Protein AF-A0A3R9QEG4-F1 (afdb_monomer_lite)

pLDDT: mean 89.52, std 12.32, range [42.62, 98.56]

Structure (mmCIF, N/CA/C/O backbone):
data_AF-A0A3R9QEG4-F1
#
_entry.id   AF-A0A3R9QEG4-F1
#
loop_
_atom_site.group_PDB
_atom_site.id
_atom_site.type_symbol
_atom_site.label_atom_id
_atom_site.label_alt_id
_atom_site.label_comp_id
_atom_site.label_asym_id
_atom_site.label_entity_id
_atom_site.label_seq_id
_atom_site.pdbx_PDB_ins_code
_atom_site.Cartn_x
_atom_site.Cartn_y
_atom_site.Cartn_z
_atom_site.occupancy
_atom_site.B_iso_or_equiv
_atom_site.auth_seq_id
_atom_site.auth_comp_id
_atom_site.auth_asym_id
_atom_site.auth_atom_id
_atom_site.pdbx_PDB_model_num
ATOM 1 N N . MET A 1 1 ? -9.350 -2.105 24.394 1.00 42.62 1 MET A N 1
ATOM 2 C CA . MET A 1 1 ? -9.333 -1.148 23.270 1.00 42.62 1 MET A CA 1
ATOM 3 C C . MET A 1 1 ? -9.122 -1.979 22.019 1.00 42.62 1 MET A C 1
ATOM 5 O O . MET A 1 1 ? -8.108 -2.656 21.956 1.00 42.62 1 MET A O 1
ATOM 9 N N . SER A 1 2 ? -10.118 -2.064 21.135 1.00 53.69 2 SER A N 1
ATOM 10 C CA . SER A 1 2 ? -9.984 -2.791 19.867 1.00 53.69 2 SER A CA 1
ATOM 11 C C . SER A 1 2 ? -9.340 -1.843 18.869 1.00 53.69 2 SER A C 1
ATOM 13 O O . SER A 1 2 ? -9.882 -0.766 18.635 1.00 53.69 2 SER A O 1
ATOM 15 N N . GLY A 1 3 ? -8.178 -2.216 18.352 1.00 67.50 3 GLY A N 1
ATOM 16 C CA . GLY A 1 3 ? -7.531 -1.507 17.260 1.00 67.50 3 GLY A CA 1
ATOM 17 C C . GLY A 1 3 ? -8.337 -1.591 15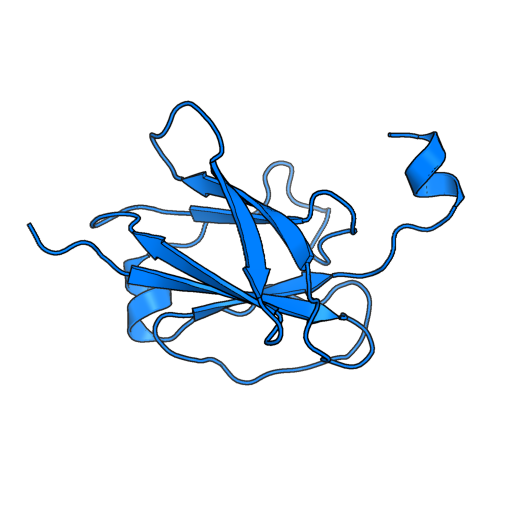.967 1.00 67.50 3 GLY A C 1
ATOM 18 O O . GLY A 1 3 ? -9.071 -2.561 15.750 1.00 67.50 3 GLY A O 1
ATOM 19 N N . GLU A 1 4 ? -8.209 -0.579 15.113 1.00 84.44 4 GLU A N 1
ATOM 20 C CA . GLU A 1 4 ? -8.718 -0.620 13.743 1.00 84.44 4 GLU A CA 1
ATOM 21 C C . GLU A 1 4 ? -7.655 -1.265 12.854 1.00 84.44 4 GLU A C 1
ATOM 23 O O . GLU A 1 4 ? -6.590 -0.691 12.612 1.00 84.44 4 GLU A O 1
ATOM 28 N N . ILE A 1 5 ? -7.934 -2.495 12.413 1.00 92.50 5 ILE A N 1
ATOM 29 C CA . ILE A 1 5 ? -6.980 -3.305 11.656 1.00 92.50 5 ILE A CA 1
ATOM 30 C C . ILE A 1 5 ? -7.143 -3.024 10.166 1.00 92.50 5 ILE A C 1
ATOM 32 O O . ILE A 1 5 ? -8.151 -3.390 9.561 1.00 92.50 5 ILE A O 1
ATOM 36 N N . VAL A 1 6 ? -6.110 -2.448 9.560 1.00 95.88 6 VAL A N 1
ATOM 37 C CA . VAL A 1 6 ? -6.027 -2.239 8.113 1.00 95.88 6 VAL A CA 1
ATOM 38 C C . VAL A 1 6 ? -5.048 -3.234 7.504 1.00 95.88 6 VAL A C 1
ATOM 40 O O . VAL A 1 6 ? -3.956 -3.460 8.022 1.00 95.88 6 VAL A O 1
ATOM 43 N N . ARG A 1 7 ? -5.413 -3.814 6.362 1.00 97.88 7 ARG A N 1
ATOM 44 C CA . ARG A 1 7 ? -4.497 -4.568 5.507 1.00 97.88 7 ARG A CA 1
ATOM 45 C C . ARG A 1 7 ? -3.887 -3.642 4.464 1.00 97.88 7 ARG A C 1
ATOM 47 O O . ARG A 1 7 ? -4.600 -2.946 3.747 1.00 97.88 7 ARG A O 1
ATOM 54 N N . VAL A 1 8 ? -2.573 -3.700 4.310 1.00 98.00 8 VAL A N 1
ATOM 55 C CA . VAL A 1 8 ? -1.878 -3.098 3.170 1.00 98.00 8 VAL A CA 1
ATOM 56 C C . VAL A 1 8 ? -1.553 -4.202 2.174 1.00 98.00 8 VAL A C 1
ATOM 58 O O . VAL A 1 8 ? -1.054 -5.257 2.561 1.00 98.00 8 VAL A O 1
ATOM 61 N N . ARG A 1 9 ? -1.843 -3.970 0.892 1.00 98.56 9 ARG A N 1
ATOM 62 C CA . ARG A 1 9 ? -1.551 -4.879 -0.222 1.00 98.56 9 ARG A CA 1
ATOM 63 C C . ARG A 1 9 ? -0.694 -4.175 -1.266 1.00 98.56 9 ARG A C 1
ATOM 65 O O . ARG A 1 9 ? -1.016 -3.072 -1.696 1.00 98.56 9 ARG A O 1
ATOM 72 N N . VAL A 1 10 ? 0.374 -4.829 -1.704 1.00 98.38 10 VAL A N 1
ATOM 73 C CA . VAL A 1 10 ? 1.344 -4.302 -2.667 1.00 98.38 10 VAL A CA 1
ATOM 74 C C . VAL A 1 10 ? 1.375 -5.195 -3.899 1.00 98.38 10 VAL A C 1
ATOM 76 O O . VAL A 1 10 ? 1.702 -6.381 -3.818 1.00 98.38 10 VAL A O 1
ATOM 79 N N . LEU A 1 11 ? 1.049 -4.614 -5.052 1.00 98.38 11 LEU A N 1
ATOM 80 C CA . LEU A 1 11 ? 0.991 -5.314 -6.335 1.00 98.38 11 LEU A CA 1
ATOM 81 C C . LEU A 1 11 ? 1.958 -4.708 -7.352 1.00 98.38 11 LEU A C 1
ATOM 83 O O . LEU A 1 11 ? 2.187 -3.499 -7.373 1.00 98.38 11 LEU A O 1
ATOM 87 N N . ASP A 1 12 ? 2.496 -5.532 -8.248 1.00 97.88 12 ASP A N 1
ATOM 88 C CA . ASP A 1 12 ? 3.238 -5.031 -9.399 1.00 97.88 12 ASP A CA 1
ATOM 89 C C . ASP A 1 12 ? 2.288 -4.320 -10.374 1.00 97.88 12 ASP A C 1
ATOM 91 O O . ASP A 1 12 ? 1.265 -4.861 -10.799 1.00 97.88 12 ASP A O 1
ATOM 95 N N . ALA A 1 13 ? 2.645 -3.093 -10.742 1.00 97.31 13 ALA A N 1
ATOM 96 C CA . ALA A 1 13 ? 1.847 -2.205 -11.577 1.00 97.31 13 ALA A CA 1
ATOM 97 C C . ALA A 1 13 ? 1.557 -2.740 -12.991 1.00 97.31 13 ALA A C 1
ATOM 99 O O . ALA A 1 13 ? 0.604 -2.289 -13.629 1.00 97.31 13 ALA A O 1
ATOM 100 N N . HIS A 1 14 ? 2.356 -3.674 -13.508 1.00 96.62 14 HIS A N 1
ATOM 101 C CA . HIS A 1 14 ? 2.220 -4.152 -14.886 1.00 96.62 14 HIS A CA 1
ATOM 102 C C . HIS A 1 14 ? 1.404 -5.435 -14.977 1.00 96.62 14 HIS A C 1
ATOM 104 O O . HIS A 1 14 ? 0.657 -5.622 -15.930 1.00 96.62 14 HIS A O 1
ATOM 110 N N . ASN A 1 15 ? 1.555 -6.335 -14.003 1.00 96.62 15 ASN A N 1
ATOM 111 C CA . ASN A 1 15 ? 0.966 -7.675 -14.072 1.00 96.62 15 ASN A CA 1
ATOM 112 C C . ASN A 1 15 ? 0.038 -8.016 -12.895 1.00 96.62 15 ASN A C 1
ATOM 114 O O . ASN A 1 15 ? -0.537 -9.101 -12.886 1.00 96.62 15 ASN A O 1
ATOM 118 N N . GLY A 1 16 ? -0.105 -7.126 -11.908 1.00 97.31 16 GLY A N 1
ATOM 119 C CA . GLY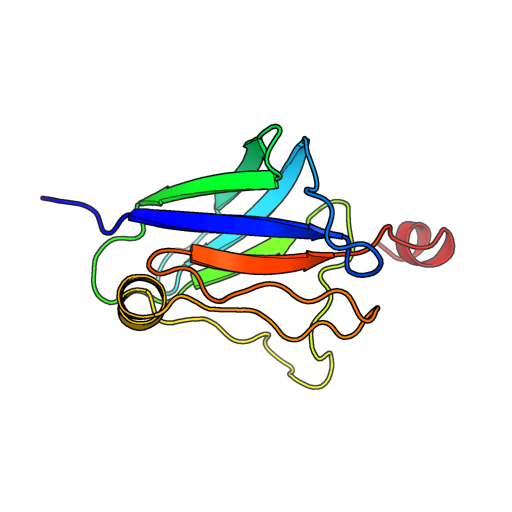 A 1 16 ? -0.987 -7.317 -10.757 1.00 97.31 16 GLY A CA 1
ATOM 120 C C . GLY A 1 16 ? -0.540 -8.414 -9.791 1.00 97.31 16 GLY A C 1
ATOM 121 O O . GLY A 1 16 ? -1.299 -8.775 -8.894 1.00 97.31 16 GLY A O 1
ATOM 122 N N . ARG A 1 17 ? 0.670 -8.967 -9.953 1.00 97.94 17 ARG A N 1
ATOM 123 C CA . ARG A 1 17 ? 1.188 -10.000 -9.053 1.00 97.94 17 ARG A CA 1
ATOM 124 C C . ARG A 1 17 ? 1.556 -9.396 -7.698 1.00 97.94 17 ARG A C 1
ATOM 126 O O . ARG A 1 17 ? 2.066 -8.274 -7.660 1.00 97.94 17 ARG A O 1
ATOM 133 N N . PRO A 1 18 ? 1.363 -10.145 -6.603 1.00 98.06 18 PRO A N 1
ATOM 134 C CA . PRO A 1 18 ? 1.882 -9.772 -5.299 1.00 98.06 18 PRO A CA 1
ATOM 135 C C . PRO A 1 18 ? 3.378 -9.476 -5.301 1.00 98.06 18 PRO A C 1
ATOM 137 O O . PRO A 1 18 ? 4.156 -10.173 -5.958 1.00 98.06 18 PRO A O 1
ATOM 140 N N . VAL A 1 19 ? 3.784 -8.470 -4.529 1.00 97.56 19 VAL A N 1
ATOM 141 C CA . VAL A 1 19 ? 5.199 -8.169 -4.299 1.00 97.56 19 VAL A CA 1
ATOM 142 C C . VAL A 1 19 ? 5.590 -8.660 -2.913 1.00 97.56 19 VAL A C 1
ATOM 144 O O . VAL A 1 19 ? 5.241 -8.036 -1.923 1.00 97.56 19 VAL A O 1
ATOM 147 N N . HIS A 1 20 ? 6.306 -9.780 -2.864 1.00 97.19 20 HIS A N 1
ATOM 148 C CA . HIS A 1 20 ? 6.820 -10.385 -1.635 1.00 97.19 20 HIS A CA 1
ATOM 149 C C . HIS A 1 20 ? 8.100 -9.699 -1.142 1.00 97.19 20 HIS A C 1
ATOM 151 O O . HIS A 1 20 ? 8.922 -9.276 -1.960 1.00 97.19 20 HIS A O 1
ATOM 157 N N . ALA A 1 21 ? 8.294 -9.678 0.182 1.00 96.12 21 ALA A N 1
ATOM 158 C CA . ALA A 1 21 ? 9.496 -9.190 0.859 1.00 96.12 21 ALA A CA 1
ATOM 15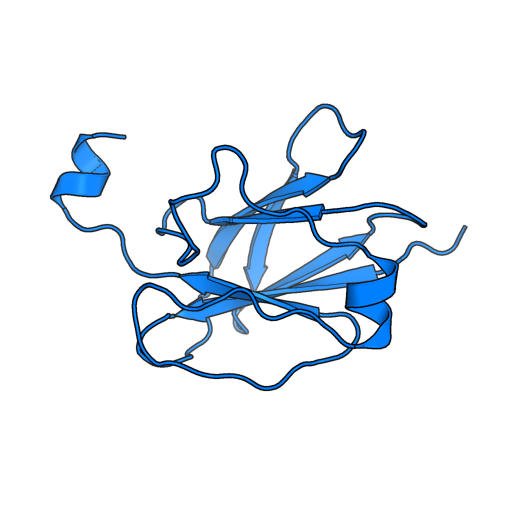9 C C . ALA A 1 21 ? 9.870 -7.733 0.530 1.00 96.12 21 ALA A C 1
ATOM 161 O O . ALA A 1 21 ? 11.018 -7.328 0.681 1.00 96.12 21 ALA A O 1
ATOM 162 N N . GLU A 1 22 ? 8.898 -6.930 0.100 1.00 95.69 22 GLU A N 1
ATOM 163 C CA . GLU A 1 22 ? 9.043 -5.486 -0.054 1.00 95.69 22 GLU A CA 1
ATOM 164 C C . GLU A 1 22 ? 8.907 -4.798 1.300 1.00 95.69 22 GLU A C 1
ATOM 166 O O . GLU A 1 22 ? 7.938 -5.050 2.027 1.00 95.69 22 GLU A O 1
ATOM 171 N N . LYS A 1 23 ? 9.840 -3.889 1.596 1.00 96.44 23 LYS A N 1
ATOM 172 C CA . LYS A 1 23 ? 9.732 -2.962 2.722 1.00 96.44 23 LYS A CA 1
ATOM 173 C C . LYS A 1 23 ? 8.803 -1.803 2.385 1.00 96.44 23 LYS A C 1
ATOM 175 O O . LYS A 1 23 ? 8.921 -1.184 1.328 1.00 96.44 23 LYS A O 1
ATOM 180 N N . VAL A 1 24 ? 7.890 -1.498 3.296 1.00 96.75 24 VAL A N 1
ATOM 181 C CA . VAL A 1 24 ? 6.869 -0.466 3.128 1.00 96.75 24 VAL A CA 1
ATOM 182 C C . VAL A 1 24 ? 6.855 0.432 4.351 1.00 96.75 24 VAL A C 1
ATOM 184 O O . VAL A 1 24 ? 6.580 -0.036 5.452 1.00 96.75 24 VAL A O 1
ATOM 187 N N . ASN A 1 25 ? 7.104 1.721 4.143 1.00 96.06 25 ASN A N 1
ATOM 188 C CA . ASN A 1 25 ? 6.936 2.748 5.161 1.00 96.06 25 ASN A CA 1
ATOM 189 C C . ASN A 1 25 ? 5.483 3.192 5.208 1.00 96.06 25 ASN A C 1
ATOM 191 O O . ASN A 1 25 ? 4.908 3.592 4.191 1.00 96.06 25 ASN A O 1
ATOM 195 N N . VAL A 1 26 ? 4.895 3.102 6.394 1.00 95.50 26 VAL A N 1
ATOM 196 C CA . VAL A 1 26 ? 3.544 3.564 6.670 1.00 95.50 26 VAL A CA 1
ATOM 197 C C . VAL A 1 26 ? 3.634 4.825 7.517 1.00 95.50 26 VAL A C 1
ATOM 199 O O . VAL A 1 26 ? 4.014 4.776 8.685 1.00 95.50 26 VAL A O 1
ATOM 202 N N . THR A 1 27 ? 3.262 5.953 6.916 1.00 94.06 27 THR A N 1
ATOM 203 C CA . THR A 1 27 ? 3.061 7.219 7.623 1.00 94.06 27 THR A CA 1
ATOM 204 C C . THR A 1 27 ? 1.638 7.240 8.162 1.00 94.06 27 THR A C 1
ATOM 206 O O . THR A 1 27 ? 0.696 7.095 7.382 1.00 94.06 27 THR A O 1
ATOM 209 N N . ILE A 1 28 ? 1.464 7.467 9.463 1.00 93.75 28 ILE A N 1
ATOM 210 C CA . ILE A 1 28 ? 0.149 7.610 10.105 1.00 93.75 28 ILE A CA 1
ATOM 211 C C . ILE A 1 28 ? 0.018 9.036 10.632 1.00 93.75 28 ILE A C 1
ATOM 213 O O . ILE A 1 28 ? 0.907 9.548 11.317 1.00 93.75 28 ILE A O 1
ATOM 217 N N . ARG A 1 29 ? -1.096 9.706 10.330 1.00 91.94 29 ARG A N 1
ATOM 218 C CA . ARG A 1 29 ? -1.302 11.099 10.731 1.00 91.94 29 ARG A CA 1
ATOM 219 C C . ARG A 1 29 ? -1.300 11.250 12.254 1.00 91.94 29 ARG A C 1
ATOM 221 O O . ARG A 1 29 ? -2.088 10.639 12.980 1.00 91.94 29 ARG A O 1
ATOM 228 N N . GLY A 1 30 ? -0.427 12.133 12.733 1.00 89.12 30 GLY 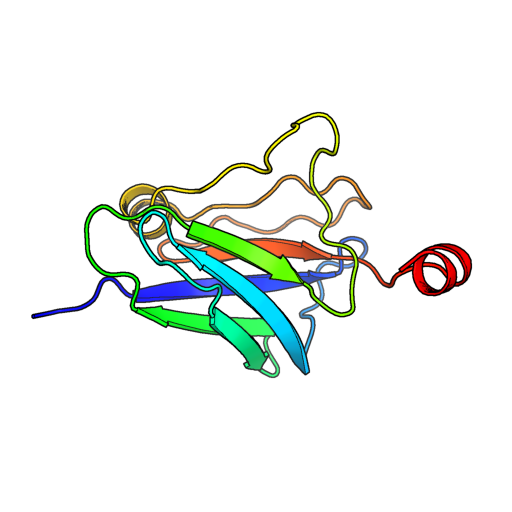A N 1
ATOM 229 C CA . GLY A 1 30 ? -0.233 12.394 14.160 1.00 89.12 30 GLY A CA 1
ATOM 230 C C . GLY A 1 30 ? 0.745 11.439 14.848 1.00 89.12 30 GLY A C 1
ATOM 231 O O . GLY A 1 30 ? 0.944 11.573 16.051 1.00 89.12 30 GLY A O 1
ATOM 232 N N . MET A 1 31 ? 1.366 10.509 14.116 1.00 89.00 31 MET A N 1
ATOM 233 C CA . MET A 1 31 ? 2.555 9.793 14.577 1.00 89.00 31 MET A CA 1
ATOM 234 C C . MET A 1 31 ? 3.812 10.527 14.107 1.00 89.00 31 MET A C 1
ATOM 236 O O . MET A 1 31 ? 3.820 11.147 13.044 1.00 89.00 31 MET A O 1
ATOM 240 N N . ARG A 1 32 ? 4.855 10.507 14.943 1.00 86.31 32 ARG A N 1
ATOM 241 C CA . ARG A 1 32 ? 6.103 11.238 14.689 1.00 86.31 32 ARG A CA 1
ATOM 242 C C . ARG A 1 32 ? 6.962 10.560 13.623 1.00 86.31 32 ARG A C 1
ATOM 244 O O . ARG A 1 32 ? 7.541 11.253 12.795 1.00 86.31 32 ARG A O 1
ATOM 251 N N . ASP A 1 33 ? 7.039 9.238 13.678 1.00 90.44 33 ASP A N 1
ATOM 252 C CA . ASP A 1 33 ? 7.927 8.433 12.849 1.00 90.44 33 ASP A CA 1
ATOM 253 C C . ASP A 1 33 ? 7.099 7.483 11.969 1.00 90.44 33 ASP A C 1
ATOM 255 O O . ASP A 1 33 ? 6.028 7.017 12.375 1.00 90.44 33 ASP A O 1
ATOM 259 N N . ASP A 1 34 ? 7.597 7.209 10.762 1.00 89.38 34 ASP A N 1
ATOM 260 C CA . ASP A 1 34 ? 7.044 6.169 9.896 1.00 89.38 34 ASP A CA 1
ATOM 261 C C . ASP A 1 34 ? 7.320 4.788 10.504 1.00 89.38 34 ASP A C 1
ATOM 263 O O . ASP A 1 34 ? 8.366 4.552 11.115 1.00 89.38 34 ASP A O 1
ATOM 267 N N . VAL A 1 35 ? 6.396 3.851 10.294 1.00 93.44 35 VAL A N 1
ATOM 268 C CA . VAL A 1 35 ? 6.580 2.455 10.703 1.00 93.44 35 VAL A CA 1
ATOM 269 C C . VAL A 1 35 ? 6.825 1.601 9.469 1.00 93.44 35 VAL A C 1
ATOM 271 O O . VAL A 1 35 ? 6.017 1.586 8.537 1.00 93.44 35 VAL A O 1
ATOM 274 N N . THR A 1 36 ? 7.944 0.882 9.458 1.00 96.06 36 THR A N 1
ATOM 275 C CA . THR A 1 36 ? 8.316 0.005 8.348 1.00 96.06 36 THR A CA 1
ATOM 276 C C . THR A 1 36 ? 7.778 -1.404 8.561 1.00 96.06 36 THR A C 1
ATOM 278 O O . THR A 1 36 ? 8.041 -2.042 9.580 1.00 96.06 36 THR A O 1
ATOM 281 N N . TYR A 1 37 ? 7.093 -1.928 7.551 1.00 97.19 37 TYR A N 1
ATOM 282 C CA . TYR A 1 37 ? 6.621 -3.307 7.491 1.00 97.19 37 TYR A CA 1
ATOM 283 C C . TYR A 1 37 ? 7.246 -4.036 6.310 1.00 97.19 37 TYR A C 1
ATOM 285 O O . TYR A 1 37 ? 7.714 -3.416 5.357 1.00 97.19 37 TYR A O 1
ATOM 293 N N . THR A 1 38 ? 7.247 -5.366 6.365 1.00 97.94 38 THR A N 1
ATOM 294 C CA . THR A 1 38 ? 7.662 -6.212 5.242 1.00 97.94 38 THR A CA 1
ATOM 295 C C . THR A 1 38 ? 6.474 -7.035 4.775 1.00 97.94 38 THR A C 1
ATOM 297 O O . THR A 1 38 ? 5.775 -7.639 5.585 1.00 97.94 38 THR A O 1
ATOM 300 N N . THR A 1 39 ? 6.240 -7.034 3.469 1.00 98.12 39 THR A N 1
ATOM 301 C CA . THR A 1 39 ? 5.156 -7.799 2.843 1.00 98.12 39 THR A CA 1
ATOM 302 C C . THR A 1 39 ? 5.415 -9.305 2.874 1.00 98.12 39 THR A C 1
ATOM 304 O O . THR A 1 39 ? 6.528 -9.772 2.620 1.00 98.12 39 THR A O 1
ATOM 307 N N . ASP A 1 40 ? 4.358 -10.068 3.144 1.00 98.31 40 ASP A N 1
ATOM 308 C CA . ASP A 1 40 ? 4.342 -11.528 3.092 1.00 98.31 40 ASP A CA 1
ATOM 309 C C . ASP A 1 40 ? 4.263 -12.072 1.653 1.00 98.31 40 ASP A C 1
ATOM 311 O O . ASP A 1 40 ? 4.339 -11.329 0.670 1.00 98.31 40 ASP A O 1
ATOM 315 N N . ALA A 1 41 ? 4.150 -13.399 1.501 1.00 97.56 41 ALA A N 1
ATOM 316 C CA . ALA A 1 41 ? 4.115 -14.064 0.192 1.00 97.56 41 ALA A CA 1
ATOM 317 C C . ALA A 1 41 ? 2.938 -13.611 -0.694 1.00 97.56 41 ALA A C 1
ATOM 319 O O . ALA A 1 41 ? 3.015 -13.704 -1.919 1.00 97.56 41 ALA A O 1
ATOM 320 N N . ASN A 1 42 ? 1.877 -13.077 -0.082 1.00 97.88 42 ASN A N 1
ATOM 321 C CA . ASN A 1 42 ? 0.713 -12.520 -0.765 1.00 97.88 42 ASN A CA 1
ATOM 322 C C . ASN A 1 42 ? 0.855 -11.019 -1.039 1.00 97.88 42 ASN A C 1
ATOM 324 O O . ASN A 1 42 ? -0.080 -10.391 -1.544 1.00 97.88 42 ASN A O 1
ATOM 328 N N . GLY A 1 43 ? 2.026 -10.442 -0.761 1.00 97.94 43 GLY A N 1
ATOM 329 C CA . GLY A 1 43 ? 2.294 -9.023 -0.930 1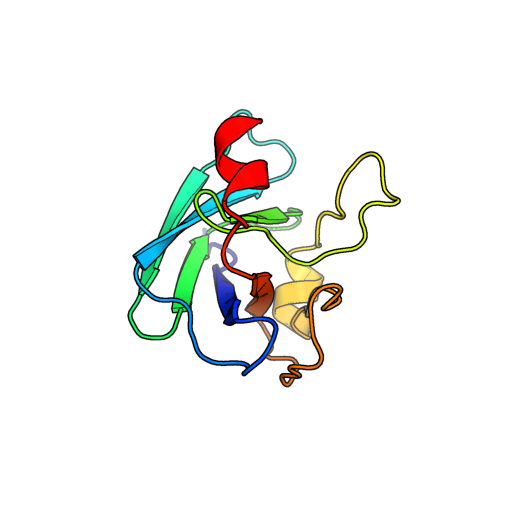.00 97.94 43 GLY A CA 1
ATOM 330 C C . GLY A 1 43 ? 1.537 -8.175 0.081 1.00 97.94 43 GLY A C 1
ATOM 331 O O . GLY A 1 43 ? 1.146 -7.055 -0.240 1.00 97.94 43 GLY A O 1
ATOM 332 N N . THR A 1 44 ? 1.258 -8.713 1.269 1.00 98.56 44 THR A N 1
ATOM 333 C CA . THR A 1 44 ? 0.409 -8.063 2.268 1.00 98.56 44 THR A CA 1
ATOM 334 C C . THR A 1 44 ? 1.046 -7.988 3.645 1.00 98.56 44 THR A C 1
ATOM 336 O O . THR A 1 44 ? 1.978 -8.720 3.961 1.00 98.56 44 THR A O 1
ATOM 339 N N . PHE A 1 45 ? 0.529 -7.086 4.472 1.00 98.25 45 PHE A N 1
ATOM 340 C CA . PHE A 1 45 ? 0.721 -7.072 5.920 1.00 98.25 45 PHE A CA 1
ATOM 341 C C . PHE A 1 45 ? -0.479 -6.376 6.578 1.00 98.25 45 PHE A C 1
ATOM 343 O O . PHE A 1 45 ? -1.286 -5.736 5.896 1.00 98.25 45 PHE A O 1
ATOM 350 N N . VAL A 1 46 ? -0.619 -6.521 7.894 1.00 96.75 46 VAL A N 1
ATOM 351 C CA . VAL A 1 46 ? -1.682 -5.879 8.681 1.00 96.75 46 VAL A CA 1
ATOM 352 C C . VAL A 1 46 ? -1.088 -4.892 9.669 1.00 96.75 46 VAL A C 1
ATOM 354 O O . VAL A 1 46 ? 0.002 -5.112 10.195 1.00 96.75 46 VAL A O 1
ATOM 357 N N . ILE A 1 47 ? -1.815 -3.810 9.910 1.00 94.38 47 ILE A N 1
ATOM 358 C CA . ILE A 1 47 ? -1.428 -2.737 10.819 1.00 94.38 47 ILE A CA 1
ATOM 359 C C . ILE A 1 47 ? -2.601 -2.382 11.721 1.00 94.38 47 ILE A C 1
ATOM 361 O O . ILE A 1 47 ? -3.749 -2.378 11.278 1.00 94.38 47 ILE A O 1
ATOM 365 N N . ASP A 1 48 ? -2.295 -2.084 12.978 1.00 92.38 48 ASP A N 1
ATOM 366 C CA . ASP A 1 48 ? -3.233 -1.479 13.917 1.00 92.38 48 ASP A CA 1
ATOM 367 C C . ASP A 1 48 ? -2.957 0.024 13.953 1.00 92.38 48 ASP A C 1
ATOM 369 O O . ASP A 1 48 ? -1.883 0.457 14.374 1.00 92.38 48 ASP A O 1
ATOM 373 N N . VAL A 1 49 ? -3.896 0.805 13.427 1.00 87.56 49 VAL A N 1
ATOM 374 C CA . VAL A 1 49 ? -3.733 2.256 13.237 1.00 87.56 49 VAL A CA 1
ATOM 375 C C . VAL A 1 49 ? -4.482 3.034 14.322 1.00 87.56 49 VAL A C 1
ATOM 377 O O . VAL A 1 49 ? -4.126 4.169 14.643 1.00 87.56 49 VAL A O 1
ATOM 380 N N . GLY A 1 50 ? -5.478 2.400 14.942 1.00 83.31 50 GLY A N 1
ATOM 381 C CA . GLY A 1 50 ? -6.424 3.040 15.847 1.00 83.31 50 GLY A CA 1
ATOM 382 C C . GLY A 1 50 ? -7.455 3.935 15.135 1.00 83.31 50 GLY A C 1
ATOM 383 O O . GLY A 1 50 ? -7.278 4.293 13.970 1.00 83.31 50 GLY A O 1
ATOM 384 N N . PRO A 1 51 ? -8.531 4.311 15.850 1.00 83.56 51 PRO A N 1
ATOM 385 C CA . PRO A 1 51 ? -9.689 4.987 15.276 1.00 83.56 51 PRO A CA 1
ATOM 386 C C . PRO A 1 51 ? -9.424 6.405 14.779 1.00 83.56 51 PRO A C 1
ATOM 388 O O . PRO A 1 51 ? -8.689 7.173 15.409 1.00 83.56 51 PRO A O 1
ATOM 391 N N . GLY A 1 52 ? -10.093 6.768 13.679 1.00 86.12 52 GLY A N 1
ATOM 392 C CA . GLY A 1 52 ? -10.142 8.140 13.152 1.00 86.12 52 GLY A CA 1
ATOM 393 C C . GLY A 1 52 ? -8.793 8.664 12.656 1.00 86.12 52 GLY A C 1
ATOM 394 O O . GLY A 1 52 ? -8.513 9.864 12.728 1.00 86.12 52 GLY A O 1
ATOM 395 N N . LYS A 1 53 ? -7.911 7.758 12.235 1.00 92.31 53 LYS A N 1
ATOM 396 C CA . LYS A 1 53 ? -6.597 8.086 11.689 1.00 92.31 53 LYS A CA 1
ATOM 397 C C . LYS A 1 53 ? -6.620 8.076 10.171 1.00 92.31 53 LYS A C 1
ATOM 399 O O . LYS A 1 53 ? -7.460 7.450 9.538 1.00 92.31 53 LYS A O 1
ATOM 404 N N . GLU A 1 54 ? -5.617 8.729 9.603 1.00 94.56 54 GLU A N 1
ATOM 405 C CA . GLU A 1 54 ? -5.305 8.633 8.185 1.00 94.56 54 GLU A CA 1
ATOM 406 C C . GLU A 1 54 ? -3.916 8.023 8.025 1.00 94.56 54 GLU A C 1
ATOM 408 O O . GLU A 1 54 ? -3.028 8.262 8.852 1.00 94.56 54 GLU A O 1
ATOM 413 N N . LEU A 1 55 ? -3.708 7.260 6.958 1.00 94.62 55 LEU A N 1
ATOM 414 C CA . LEU A 1 55 ? -2.425 6.627 6.680 1.00 94.62 55 LEU A CA 1
ATOM 415 C C . LEU A 1 55 ? -2.023 6.711 5.213 1.00 94.62 55 LEU A C 1
ATOM 417 O O . LEU A 1 55 ? -2.848 6.885 4.319 1.00 94.62 55 LEU A O 1
ATOM 421 N N . ARG A 1 56 ? -0.731 6.522 4.961 1.00 93.69 56 ARG A N 1
ATOM 422 C CA . ARG A 1 56 ? -0.160 6.370 3.623 1.00 93.69 56 ARG A CA 1
ATOM 423 C C . ARG A 1 56 ? 0.930 5.312 3.650 1.00 93.69 56 ARG A C 1
ATOM 425 O O . ARG A 1 56 ? 1.836 5.394 4.469 1.00 93.69 56 ARG A O 1
ATOM 432 N N . ALA A 1 57 ? 0.896 4.388 2.696 1.00 94.69 57 ALA A N 1
ATOM 433 C CA . ALA A 1 57 ? 1.929 3.371 2.513 1.00 94.69 57 ALA A CA 1
ATOM 434 C C . ALA A 1 57 ? 2.853 3.742 1.343 1.00 94.69 57 ALA A C 1
ATOM 436 O O . ALA A 1 57 ? 2.373 4.161 0.296 1.00 94.69 57 ALA A O 1
ATOM 437 N N . SER A 1 58 ? 4.170 3.605 1.483 1.00 93.38 58 SER A N 1
ATOM 438 C CA . SER A 1 58 ? 5.135 3.838 0.396 1.00 93.38 58 SER A CA 1
ATOM 439 C C . SER A 1 58 ? 6.233 2.783 0.410 1.00 93.38 58 SER A C 1
ATOM 441 O O . SER A 1 58 ? 6.794 2.475 1.456 1.00 93.38 58 SER A O 1
ATOM 443 N N . THR A 1 59 ? 6.541 2.224 -0.754 1.00 93.31 59 THR A N 1
ATOM 444 C CA . THR A 1 59 ? 7.566 1.184 -0.907 1.00 93.31 59 THR A CA 1
ATOM 445 C C . THR A 1 59 ? 8.975 1.768 -0.793 1.00 93.31 59 THR A C 1
ATOM 447 O O . THR A 1 59 ? 9.259 2.829 -1.354 1.00 93.31 59 THR A O 1
ATOM 450 N N . GLU A 1 60 ? 9.873 1.080 -0.088 1.00 90.12 60 GLU A N 1
ATOM 451 C CA . GLU A 1 60 ? 11.261 1.515 0.077 1.00 90.12 60 GLU A CA 1
ATOM 452 C C . GLU A 1 60 ? 12.128 1.153 -1.119 1.00 90.12 60 GLU A C 1
ATOM 454 O O . GLU A 1 60 ? 12.879 1.997 -1.592 1.00 90.12 60 GLU A O 1
ATOM 459 N N . TRP A 1 61 ? 12.059 -0.076 -1.623 1.00 86.75 61 TRP A N 1
ATOM 460 C CA . TRP A 1 61 ? 12.992 -0.571 -2.645 1.00 86.75 61 TRP A CA 1
ATOM 461 C C . TRP A 1 61 ? 12.450 -0.414 -4.054 1.00 86.75 61 TRP A C 1
ATOM 463 O O . TRP A 1 61 ? 13.194 -0.420 -5.037 1.00 86.75 61 TRP A O 1
ATOM 473 N N . ARG A 1 62 ? 11.138 -0.248 -4.155 1.00 92.38 62 ARG A N 1
ATOM 474 C CA . ARG A 1 62 ? 10.434 -0.076 -5.415 1.00 92.38 62 ARG A CA 1
ATOM 475 C C . ARG A 1 62 ? 9.794 1.300 -5.510 1.00 92.38 62 ARG A C 1
ATOM 477 O O . ARG A 1 62 ? 9.603 1.995 -4.514 1.00 92.38 62 ARG A O 1
ATOM 484 N N . ILE A 1 63 ? 9.432 1.689 -6.726 1.00 91.62 63 ILE A N 1
ATOM 485 C CA . ILE A 1 63 ? 8.741 2.951 -6.979 1.00 91.62 63 ILE A CA 1
ATOM 486 C C . ILE A 1 63 ? 7.246 2.719 -6.809 1.00 91.62 63 ILE A C 1
ATOM 488 O O . ILE A 1 63 ? 6.644 1.997 -7.605 1.00 91.62 63 ILE A O 1
ATOM 492 N N . THR A 1 64 ? 6.645 3.351 -5.797 1.00 93.44 64 THR A N 1
ATOM 493 C CA . THR A 1 64 ? 5.187 3.373 -5.656 1.00 93.44 64 THR A CA 1
ATOM 494 C C . THR A 1 64 ? 4.577 4.176 -6.802 1.00 93.44 64 THR A C 1
ATOM 496 O O . THR A 1 64 ? 4.931 5.330 -7.044 1.00 93.44 64 THR A O 1
ATOM 499 N N . CYS A 1 65 ? 3.672 3.538 -7.529 1.00 92.69 65 CYS A N 1
ATOM 500 C CA . CYS A 1 65 ? 2.998 4.079 -8.692 1.00 92.69 65 CYS A CA 1
ATOM 501 C C . CYS A 1 65 ? 1.785 4.864 -8.226 1.00 92.69 65 CYS A C 1
ATOM 503 O O . CYS A 1 65 ? 0.785 4.274 -7.839 1.00 92.69 65 CYS A O 1
ATOM 505 N N . ARG A 1 66 ? 1.919 6.187 -8.225 1.00 89.38 66 ARG A N 1
ATOM 506 C CA . ARG A 1 66 ? 0.878 7.155 -7.875 1.00 89.38 66 ARG A CA 1
ATOM 507 C C . ARG A 1 66 ? 1.082 8.446 -8.660 1.00 89.38 66 ARG A C 1
ATOM 509 O O . ARG A 1 66 ? 2.090 8.592 -9.360 1.00 89.38 66 ARG A O 1
ATOM 516 N N . ASP A 1 67 ? 0.129 9.368 -8.579 1.00 79.50 67 ASP A N 1
ATOM 517 C CA . ASP A 1 67 ? 0.260 10.664 -9.243 1.00 79.50 67 ASP A CA 1
ATOM 518 C C . ASP A 1 67 ? 1.374 11.497 -8.584 1.00 79.50 67 ASP A C 1
ATOM 520 O O . ASP A 1 67 ? 1.394 11.694 -7.368 1.00 79.50 67 ASP A O 1
ATOM 524 N N . LYS A 1 68 ? 2.325 11.965 -9.400 1.00 67.38 68 LYS A N 1
ATOM 525 C CA . LYS A 1 68 ? 3.466 12.786 -8.969 1.00 67.38 68 LYS A CA 1
ATOM 526 C C . LYS A 1 68 ? 3.125 14.277 -8.860 1.00 67.38 68 LYS A C 1
ATOM 528 O O . LYS A 1 68 ? 3.965 15.047 -8.410 1.00 67.38 68 LYS A O 1
ATOM 533 N N . ARG A 1 69 ? 1.933 14.705 -9.298 1.00 59.88 69 ARG A N 1
ATOM 534 C CA . ARG A 1 69 ? 1.526 16.122 -9.315 1.00 59.88 69 ARG A CA 1
ATOM 535 C C . ARG A 1 69 ? 1.196 16.686 -7.936 1.00 59.88 69 ARG A C 1
ATOM 537 O O . ARG A 1 69 ? 1.095 17.901 -7.804 1.00 59.88 69 ARG A O 1
ATOM 544 N N . SER A 1 70 ? 1.035 15.839 -6.920 1.00 58.88 70 SER A N 1
ATOM 545 C CA . SER A 1 70 ? 0.799 16.306 -5.557 1.00 58.88 70 SER A CA 1
ATOM 546 C C . SER A 1 70 ? 2.118 16.509 -4.816 1.00 58.88 70 SER A C 1
ATOM 548 O O . SER A 1 70 ? 2.926 15.587 -4.713 1.00 58.88 70 SER A O 1
ATOM 550 N N . THR A 1 71 ? 2.315 17.700 -4.249 1.00 60.00 71 THR A N 1
ATOM 551 C CA . THR A 1 71 ? 3.445 18.018 -3.357 1.00 60.00 71 THR A CA 1
ATOM 552 C C . THR A 1 71 ? 3.431 17.185 -2.071 1.00 60.00 71 THR A C 1
ATOM 554 O O . THR A 1 71 ? 4.469 17.020 -1.438 1.00 60.00 71 THR A O 1
ATOM 557 N N . ALA A 1 72 ? 2.280 16.606 -1.715 1.00 65.69 72 ALA A N 1
ATOM 558 C CA . ALA A 1 72 ? 2.146 15.591 -0.678 1.00 65.69 72 ALA A CA 1
ATOM 559 C C . ALA A 1 72 ? 1.265 14.442 -1.202 1.00 65.69 72 ALA A C 1
ATOM 561 O O . ALA A 1 72 ? 0.115 14.686 -1.575 1.00 65.69 72 ALA A O 1
ATOM 562 N N . PRO A 1 73 ? 1.753 13.190 -1.255 1.00 71.94 73 PRO A N 1
ATOM 563 C CA . PRO A 1 73 ? 0.905 12.081 -1.667 1.00 71.94 73 PRO A CA 1
ATOM 564 C C . PRO A 1 73 ? -0.275 11.913 -0.696 1.00 71.94 73 PRO A C 1
ATOM 566 O O . PRO A 1 73 ? -0.072 12.120 0.510 1.00 71.94 73 PRO A O 1
ATOM 569 N N . PRO A 1 74 ? -1.469 11.539 -1.196 1.00 82.69 74 PRO A N 1
ATOM 570 C CA . PRO A 1 74 ? -2.690 11.494 -0.398 1.00 82.69 74 PRO A CA 1
ATOM 571 C C . PRO A 1 74 ? -2.534 10.557 0.803 1.00 82.69 74 PRO A C 1
ATOM 573 O O . PRO A 1 74 ? -1.888 9.510 0.711 1.00 82.69 74 PRO A O 1
ATOM 576 N N . MET A 1 75 ? -3.106 10.969 1.931 1.00 91.56 75 MET A N 1
ATOM 577 C CA . MET A 1 75 ? -3.373 10.083 3.058 1.00 91.56 75 MET A CA 1
ATOM 578 C C . MET A 1 75 ? -4.816 9.597 2.953 1.00 91.56 75 MET A C 1
ATOM 580 O O . MET A 1 75 ? -5.669 10.297 2.408 1.00 91.56 75 MET A O 1
ATOM 584 N N . PHE A 1 76 ? -5.064 8.391 3.440 1.00 93.62 76 PHE A N 1
ATOM 585 C CA . PHE A 1 76 ? -6.352 7.724 3.348 1.00 93.62 76 PHE A CA 1
ATOM 586 C C . PHE A 1 76 ? -6.925 7.516 4.732 1.00 93.62 76 PHE A C 1
ATOM 588 O O . PHE A 1 76 ? -6.235 7.011 5.619 1.00 93.62 76 PHE A O 1
ATOM 595 N N . ASP A 1 77 ? -8.187 7.888 4.878 1.00 94.81 77 ASP A N 1
ATOM 596 C CA . ASP A 1 77 ? -8.947 7.700 6.098 1.00 94.81 77 ASP A CA 1
ATOM 597 C C . ASP A 1 77 ? -9.159 6.204 6.387 1.00 94.81 77 ASP A C 1
ATOM 599 O O . ASP A 1 77 ? -9.525 5.420 5.502 1.00 94.81 77 ASP A O 1
ATOM 603 N N . VAL A 1 78 ? -8.878 5.793 7.625 1.00 94.62 78 VAL A N 1
ATOM 604 C CA . VAL A 1 78 ? -9.001 4.395 8.049 1.00 94.62 78 VAL A CA 1
ATOM 605 C C . VAL A 1 78 ? -10.453 3.926 8.001 1.00 94.62 78 VAL A C 1
ATOM 607 O O . VAL A 1 78 ? -10.693 2.801 7.565 1.00 94.62 78 VAL A O 1
ATOM 610 N N . GLU A 1 79 ? -11.425 4.768 8.354 1.00 94.12 79 GLU A N 1
ATOM 611 C CA . GLU A 1 79 ? -12.848 4.425 8.280 1.00 94.12 79 GLU A CA 1
ATOM 612 C C . GLU A 1 79 ? -13.247 4.114 6.832 1.00 94.12 79 GLU A C 1
ATOM 614 O O . GLU A 1 79 ? -13.930 3.123 6.558 1.00 94.12 79 GLU A O 1
ATOM 619 N N . GLU A 1 80 ? -12.758 4.906 5.874 1.00 94.44 80 GLU A N 1
ATOM 620 C CA . GLU A 1 80 ? -12.983 4.651 4.452 1.00 94.44 80 GLU A CA 1
ATOM 621 C C . GLU A 1 80 ? -12.366 3.317 4.002 1.00 94.44 80 GLU A C 1
ATOM 623 O O . GLU A 1 80 ? -13.029 2.507 3.335 1.00 94.44 80 GLU A O 1
ATOM 628 N N . ILE A 1 81 ? -11.113 3.065 4.393 1.00 95.75 81 ILE A N 1
ATOM 629 C CA . ILE A 1 81 ? -10.420 1.814 4.080 1.00 95.75 81 ILE A CA 1
ATOM 630 C C . ILE A 1 81 ? -11.192 0.626 4.659 1.00 95.75 81 ILE A C 1
ATOM 632 O O . ILE A 1 81 ? -11.418 -0.354 3.950 1.00 95.75 81 ILE A O 1
ATOM 636 N N . LEU A 1 82 ? -11.646 0.705 5.909 1.00 95.75 82 LEU A N 1
ATOM 637 C CA . LEU A 1 82 ? -12.427 -0.346 6.559 1.00 95.75 82 LEU A CA 1
ATOM 638 C C . LEU A 1 82 ? -13.770 -0.581 5.865 1.00 95.75 82 LEU A C 1
ATOM 640 O O . LEU A 1 82 ? -14.140 -1.729 5.620 1.00 95.75 82 LEU A O 1
ATOM 644 N N . LYS A 1 83 ? -14.475 0.489 5.493 1.00 95.75 83 LYS A N 1
ATOM 645 C CA . LYS A 1 83 ? -15.825 0.413 4.926 1.00 95.75 83 LYS A CA 1
ATOM 646 C C . LYS A 1 83 ? -15.860 -0.130 3.501 1.00 95.75 83 LYS A C 1
ATOM 648 O O . LYS A 1 83 ? -16.741 -0.922 3.174 1.00 95.75 83 LYS A O 1
ATOM 653 N N . ARG A 1 84 ? -14.950 0.325 2.634 1.00 96.50 84 ARG A N 1
ATOM 654 C CA . ARG A 1 84 ? -14.976 -0.008 1.195 1.00 96.50 84 ARG A CA 1
ATOM 655 C C . ARG A 1 84 ? -13.650 -0.497 0.625 1.00 96.50 84 ARG A C 1
ATOM 657 O O . ARG A 1 84 ? -13.646 -1.107 -0.441 1.00 96.50 84 ARG A O 1
ATOM 664 N N . GLY A 1 85 ? -12.546 -0.262 1.324 1.00 96.69 85 GLY A N 1
ATOM 665 C CA . GLY A 1 85 ? -11.208 -0.440 0.778 1.00 96.69 85 GLY A CA 1
ATOM 666 C C . GLY A 1 85 ? -10.791 0.728 -0.105 1.00 96.69 85 GLY A C 1
ATOM 667 O O . GLY A 1 85 ? -11.602 1.544 -0.538 1.00 96.69 85 GLY A O 1
ATOM 668 N N . VAL A 1 86 ? -9.499 0.798 -0.392 1.00 96.38 86 VAL A N 1
ATOM 669 C CA . VAL A 1 86 ? -8.905 1.844 -1.226 1.00 96.38 86 VAL A CA 1
ATOM 670 C C . VAL A 1 86 ? -7.963 1.200 -2.232 1.00 96.38 86 VAL A C 1
ATOM 672 O O . VAL A 1 86 ? -7.212 0.281 -1.903 1.00 96.38 86 VAL A O 1
ATOM 675 N N . ILE A 1 87 ? -7.975 1.700 -3.464 1.00 96.06 87 ILE A N 1
ATOM 676 C CA . ILE A 1 87 ? -6.974 1.375 -4.480 1.00 96.06 87 ILE A CA 1
ATOM 677 C C . ILE A 1 87 ? -6.319 2.679 -4.905 1.00 96.06 87 ILE A C 1
ATOM 679 O O . ILE A 1 87 ? -6.993 3.576 -5.412 1.00 96.06 87 ILE A O 1
ATOM 683 N N . GLU A 1 88 ? -5.005 2.777 -4.729 1.00 93.50 88 GLU A N 1
ATOM 684 C CA . GLU A 1 88 ? -4.265 3.905 -5.281 1.00 93.50 88 GLU A CA 1
ATOM 685 C C . GLU A 1 88 ? -4.208 3.840 -6.817 1.00 93.50 88 GLU A C 1
ATOM 687 O O . GLU A 1 88 ? -4.106 2.748 -7.390 1.00 93.50 88 GLU A O 1
ATOM 692 N N . PRO A 1 89 ? -4.239 4.994 -7.511 1.00 92.19 89 PRO A N 1
ATOM 693 C CA . PRO A 1 89 ? -4.128 5.032 -8.963 1.00 92.19 89 PRO A CA 1
ATOM 694 C C . PRO A 1 89 ? -2.845 4.369 -9.462 1.00 92.19 89 PRO A C 1
ATOM 696 O O . PRO A 1 89 ? -1.747 4.731 -9.051 1.00 92.19 89 PRO A O 1
ATOM 699 N N . ASN A 1 90 ? -2.964 3.458 -10.426 1.00 94.62 90 ASN A N 1
ATOM 700 C CA . ASN A 1 90 ? -1.810 2.847 -11.071 1.00 94.62 90 ASN A CA 1
ATOM 701 C C . ASN A 1 90 ? -1.275 3.741 -12.203 1.00 94.62 90 ASN A C 1
ATOM 703 O O . ASN A 1 90 ? -1.788 3.711 -13.318 1.00 94.62 90 ASN A O 1
ATOM 707 N N . THR A 1 91 ? -0.237 4.533 -11.929 1.00 93.50 91 THR A N 1
ATOM 708 C CA . THR A 1 91 ? 0.364 5.446 -12.925 1.00 93.50 91 THR A CA 1
ATOM 709 C C . THR A 1 91 ? 1.529 4.850 -13.717 1.00 93.50 91 THR A C 1
ATOM 711 O O . THR A 1 91 ? 2.041 5.500 -14.626 1.00 93.50 91 THR A O 1
ATOM 714 N N . CYS A 1 92 ? 1.973 3.633 -13.392 1.00 92.44 92 CYS A N 1
ATOM 715 C CA . CYS A 1 92 ? 3.117 3.001 -14.059 1.00 92.44 92 CYS A CA 1
ATOM 716 C C . CYS A 1 92 ? 2.728 1.912 -15.061 1.00 92.44 92 CYS A C 1
ATOM 718 O O . CYS A 1 92 ? 3.584 1.457 -15.813 1.00 92.44 92 CYS A O 1
ATOM 720 N N . GLY A 1 93 ? 1.486 1.439 -15.030 1.00 93.31 93 GLY A N 1
ATOM 721 C CA . GLY A 1 93 ? 1.037 0.318 -15.842 1.00 93.31 93 GLY A CA 1
ATOM 722 C C . GLY A 1 93 ? -0.482 0.251 -15.912 1.00 93.31 93 GLY A C 1
ATOM 723 O O . GLY A 1 93 ? -1.176 1.228 -15.652 1.00 93.31 93 GLY A O 1
ATOM 724 N N . ASN A 1 94 ? -0.998 -0.913 -16.288 1.00 96.00 94 ASN A N 1
ATOM 725 C CA . ASN A 1 94 ? -2.420 -1.140 -16.543 1.00 96.00 94 ASN A CA 1
ATOM 726 C C . ASN A 1 94 ? -3.024 -2.254 -15.674 1.00 96.00 94 ASN A C 1
ATOM 728 O O . ASN A 1 94 ? -4.180 -2.622 -15.894 1.00 96.00 94 ASN A O 1
ATOM 732 N N . ALA A 1 95 ? -2.273 -2.789 -14.702 1.00 96.88 95 ALA A N 1
ATOM 733 C CA . ALA A 1 95 ? -2.809 -3.755 -13.753 1.00 96.88 95 ALA A CA 1
ATOM 734 C C . ALA A 1 95 ? -3.986 -3.149 -12.979 1.00 96.88 95 ALA A C 1
ATOM 736 O O . ALA A 1 95 ? -3.943 -1.990 -12.556 1.00 96.88 95 ALA A O 1
ATOM 737 N N . LYS A 1 96 ? -5.025 -3.963 -12.792 1.00 95.38 96 LYS A N 1
ATOM 738 C CA . LYS A 1 96 ? -6.240 -3.626 -12.050 1.00 95.38 96 LYS A CA 1
ATOM 739 C C . LYS A 1 96 ? -6.454 -4.650 -10.947 1.00 95.38 96 LYS A C 1
ATOM 741 O O . LYS A 1 96 ? -5.983 -5.780 -11.034 1.00 95.38 96 LYS A O 1
ATOM 746 N N . THR A 1 97 ? -7.187 -4.243 -9.926 1.00 96.50 97 THR A N 1
ATOM 747 C CA . THR A 1 97 ? -7.631 -5.100 -8.830 1.00 96.50 97 THR A CA 1
ATOM 748 C C . THR A 1 97 ? -9.013 -4.641 -8.392 1.00 96.50 97 THR A C 1
ATOM 750 O O . THR A 1 97 ? -9.441 -3.534 -8.721 1.00 96.50 97 THR A O 1
ATOM 753 N N . GLU A 1 98 ? -9.709 -5.497 -7.663 1.00 95.44 98 GLU A N 1
ATOM 754 C CA . GLU A 1 98 ? -10.957 -5.152 -6.995 1.00 95.44 98 GLU A CA 1
ATOM 755 C C . GLU A 1 98 ? -10.713 -4.424 -5.668 1.00 95.44 98 GLU A C 1
ATOM 757 O O . GLU A 1 98 ? -9.643 -4.551 -5.059 1.00 95.44 98 GLU A O 1
ATOM 762 N N . LEU A 1 99 ? -11.713 -3.646 -5.244 1.00 95.75 99 LEU A N 1
ATOM 763 C CA . LEU A 1 99 ? -11.755 -3.011 -3.930 1.00 95.75 99 LEU A CA 1
ATOM 764 C C . LEU A 1 99 ? -12.081 -4.072 -2.882 1.00 95.75 99 LEU A C 1
ATOM 766 O O . LEU A 1 99 ? -13.042 -4.821 -3.037 1.00 95.75 99 LEU A O 1
ATOM 770 N N . ILE A 1 100 ? -11.288 -4.119 -1.815 1.00 97.56 100 ILE A N 1
ATOM 771 C CA . ILE A 1 100 ? -11.465 -5.080 -0.727 1.00 97.56 100 ILE A CA 1
ATOM 772 C C . ILE A 1 100 ? -11.643 -4.281 0.568 1.00 97.56 100 ILE A C 1
ATOM 774 O O . ILE A 1 100 ? -10.693 -3.605 0.976 1.00 97.56 100 ILE A O 1
ATOM 778 N N . PRO A 1 101 ? -12.810 -4.352 1.236 1.00 97.25 101 PRO A N 1
ATOM 779 C CA . PRO A 1 101 ? -13.012 -3.727 2.539 1.00 97.25 101 PRO A CA 1
ATOM 780 C C . PRO A 1 101 ? -11.909 -4.091 3.539 1.00 97.25 101 PRO A C 1
ATOM 782 O O . PRO A 1 101 ? -11.411 -5.221 3.572 1.00 97.25 101 PRO A O 1
ATOM 785 N N . GLY A 1 102 ? -11.473 -3.105 4.317 1.00 97.00 102 GLY A N 1
ATOM 786 C CA . GLY A 1 102 ? -10.337 -3.219 5.230 1.00 97.00 102 GLY A CA 1
ATOM 787 C C . GLY A 1 102 ? -8.971 -3.264 4.555 1.00 97.00 102 GLY A C 1
ATOM 788 O O . GLY A 1 102 ? -7.989 -3.556 5.231 1.00 97.00 102 GLY A O 1
ATOM 789 N N . THR A 1 103 ? -8.875 -3.008 3.245 1.00 98.00 103 THR A N 1
ATOM 790 C CA . THR A 1 103 ? -7.608 -3.095 2.508 1.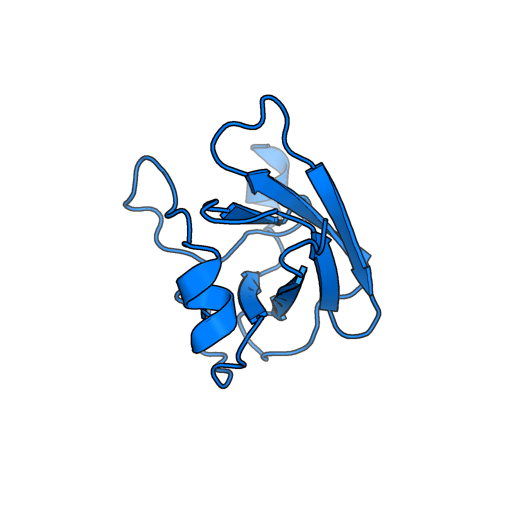00 98.00 103 THR A CA 1
ATOM 791 C C . THR A 1 103 ? -7.305 -1.822 1.728 1.00 98.00 103 THR A C 1
ATOM 793 O O . THR A 1 103 ? -8.117 -1.366 0.925 1.00 98.00 103 THR A O 1
ATOM 796 N N . ILE A 1 104 ? -6.093 -1.297 1.899 1.00 97.00 104 ILE A N 1
ATOM 797 C CA . ILE A 1 104 ? -5.484 -0.348 0.965 1.00 97.00 104 ILE A CA 1
ATOM 798 C C . ILE A 1 104 ? -4.555 -1.109 0.018 1.00 97.00 104 ILE A C 1
ATOM 800 O O . ILE A 1 104 ? -3.653 -1.827 0.453 1.00 97.00 104 ILE A O 1
ATOM 804 N N . THR A 1 105 ? -4.773 -0.964 -1.287 1.00 98.00 105 THR A N 1
ATOM 805 C CA . THR A 1 105 ? -3.914 -1.553 -2.317 1.00 98.00 105 THR A CA 1
ATOM 806 C C . THR A 1 105 ? -3.098 -0.478 -3.017 1.00 98.00 105 THR A C 1
ATOM 808 O O . THR A 1 105 ? -3.659 0.463 -3.577 1.00 98.00 105 THR A O 1
ATOM 811 N N . ILE A 1 106 ? -1.778 -0.653 -3.024 1.00 97.31 106 ILE A N 1
ATOM 812 C CA . ILE A 1 106 ? -0.836 0.195 -3.754 1.00 97.31 106 ILE A CA 1
ATOM 813 C C . ILE A 1 106 ? -0.175 -0.590 -4.886 1.00 97.31 106 ILE A C 1
ATOM 815 O O . ILE A 1 106 ? 0.103 -1.788 -4.767 1.00 97.31 106 ILE A O 1
ATOM 819 N N . PHE A 1 107 ? 0.109 0.103 -5.986 1.00 97.62 107 PHE A N 1
ATOM 820 C CA . PHE A 1 107 ? 0.851 -0.455 -7.111 1.00 97.62 107 PHE A CA 1
ATOM 821 C C . PHE A 1 107 ? 2.301 -0.004 -7.075 1.00 97.62 107 PHE A C 1
ATOM 823 O O . PHE A 1 107 ? 2.619 1.106 -6.653 1.00 97.62 107 PHE A O 1
ATOM 830 N N . THR A 1 108 ? 3.201 -0.859 -7.540 1.00 96.25 108 THR A N 1
ATOM 831 C CA . THR A 1 108 ? 4.629 -0.567 -7.536 1.00 96.25 108 THR A CA 1
ATOM 832 C C . THR A 1 108 ? 5.339 -1.157 -8.747 1.00 96.25 108 THR A C 1
ATOM 834 O O . THR A 1 108 ? 4.927 -2.173 -9.304 1.00 96.25 108 THR A O 1
ATOM 837 N N . ARG A 1 109 ? 6.459 -0.561 -9.147 1.00 94.56 109 ARG A N 1
ATOM 838 C CA . ARG A 1 109 ? 7.358 -1.117 -10.166 1.00 94.56 109 ARG A CA 1
ATOM 839 C C . ARG A 1 109 ? 8.791 -1.148 -9.667 1.00 94.56 109 ARG A C 1
ATOM 841 O O . ARG A 1 109 ? 9.170 -0.372 -8.793 1.00 94.56 109 ARG A O 1
ATOM 848 N N . LYS A 1 110 ? 9.614 -2.009 -10.267 1.00 90.44 110 LYS A N 1
ATOM 849 C CA . LYS A 1 110 ? 11.064 -1.946 -10.059 1.00 90.44 110 LYS A CA 1
ATOM 850 C C . LYS A 1 110 ? 11.564 -0.544 -10.427 1.00 90.44 110 LYS A C 1
ATOM 852 O O . LYS A 1 110 ? 11.130 0.029 -11.435 1.00 90.44 110 LYS A O 1
ATOM 857 N N . ALA A 1 111 ? 12.450 -0.001 -9.598 1.00 81.38 111 ALA A N 1
ATOM 858 C CA . ALA A 1 111 ? 13.203 1.186 -9.962 1.00 81.38 111 ALA A CA 1
ATOM 859 C C . ALA A 1 111 ? 14.050 0.878 -11.202 1.00 81.38 111 ALA A C 1
ATOM 861 O O . ALA A 1 111 ? 14.576 -0.228 -11.359 1.00 81.38 111 ALA A O 1
ATOM 862 N N . THR A 1 112 ? 14.140 1.843 -12.109 1.00 76.50 112 THR A N 1
ATOM 863 C CA . THR A 1 112 ? 15.094 1.767 -13.213 1.00 76.50 112 THR A CA 1
ATOM 864 C C . THR A 1 112 ? 16.506 2.003 -12.683 1.00 76.50 112 THR A C 1
ATOM 866 O O . THR A 1 112 ? 16.703 2.598 -11.625 1.00 76.50 112 THR A O 1
ATOM 869 N N . PHE A 1 113 ? 17.509 1.540 -13.427 1.00 59.88 113 PHE A N 1
ATOM 870 C CA . PHE A 1 113 ? 18.916 1.655 -13.038 1.00 59.88 113 PHE A CA 1
ATOM 871 C C . PHE A 1 113 ? 19.340 3.104 -12.720 1.00 59.88 113 PHE A C 1
ATOM 873 O O . PHE A 1 113 ? 20.061 3.331 -11.754 1.00 59.88 113 PHE A O 1
ATOM 880 N N . PHE A 1 114 ? 18.822 4.090 -13.462 1.00 62.56 114 PHE A N 1
ATOM 881 C CA . PHE A 1 114 ? 19.086 5.512 -13.214 1.00 62.56 114 PHE A CA 1
ATOM 882 C C . PHE A 1 114 ? 18.373 6.062 -11.968 1.00 62.56 114 PHE A C 1
ATOM 884 O O . PHE A 1 114 ? 18.935 6.900 -11.271 1.00 62.56 114 PHE A O 1
ATOM 891 N N . GLU A 1 115 ? 17.171 5.574 -11.642 1.00 65.62 115 GLU A N 1
ATOM 892 C CA . GLU A 1 115 ? 16.449 5.979 -10.424 1.00 65.62 115 GLU A CA 1
ATOM 893 C C . GLU A 1 115 ? 17.148 5.494 -9.147 1.00 65.62 115 GLU A C 1
ATOM 895 O O . GLU A 1 115 ? 17.057 6.161 -8.123 1.00 65.62 115 GLU A O 1
ATOM 900 N N . ASN A 1 116 ? 17.874 4.374 -9.210 1.00 60.62 116 ASN A N 1
ATOM 901 C CA . ASN A 1 116 ? 18.664 3.881 -8.080 1.00 60.62 116 ASN A CA 1
ATOM 902 C C . ASN A 1 116 ? 19.952 4.682 -7.834 1.00 60.62 116 ASN A C 1
ATOM 904 O O . ASN A 1 116 ? 20.432 4.683 -6.709 1.00 60.62 116 ASN A O 1
ATOM 908 N N . MET A 1 117 ? 20.523 5.342 -8.849 1.00 59.97 117 MET A N 1
ATOM 909 C CA . MET A 1 117 ? 21.732 6.168 -8.676 1.00 59.97 117 MET A CA 1
ATOM 910 C C . MET A 1 117 ? 21.443 7.572 -8.144 1.00 59.97 117 MET A C 1
ATOM 912 O O . MET A 1 117 ? 22.335 8.213 -7.600 1.00 59.97 117 MET A O 1
ATOM 916 N N . ALA A 1 118 ? 20.223 8.070 -8.343 1.00 59.97 118 ALA A N 1
ATOM 917 C CA . ALA A 1 118 ? 19.808 9.403 -7.912 1.00 59.97 118 ALA A CA 1
ATOM 918 C C . ALA A 1 118 ? 19.213 9.423 -6.491 1.00 59.97 118 ALA A C 1
ATOM 920 O O . ALA A 1 118 ? 18.612 10.426 -6.103 1.00 59.97 118 ALA A O 1
ATOM 921 N N . ARG A 1 119 ? 19.310 8.308 -5.759 1.00 55.25 119 ARG A N 1
ATOM 922 C CA . ARG A 1 119 ? 18.643 8.083 -4.478 1.00 55.25 119 ARG A CA 1
ATOM 923 C C . ARG A 1 119 ? 19.629 7.978 -3.326 1.00 55.25 119 ARG A C 1
ATOM 925 O O . ARG A 1 119 ? 20.748 7.477 -3.563 1.00 55.25 119 ARG A O 1
#

Organism: NCBI:txid570835

Foldseek 3Di:
DDFLKAKEFEAALAARQADFQWWKWKDKPPDDGTDIDGAHPRNMDMDRRGAFIWMDIATDQWHWAADPPDPDPDTGTSVCCQPWRAEGDRNPYDDDDHTDHRYHYIHTHGDDPVSVVVD

Radius of gyration: 13.76 Å; chains: 1; bounding box: 38×32×40 Å

Secondary structure (DSSP, 8-state):
----EEEEEEEETTT--B-TT-EEEEEETT-SS-EEEE--TTSEEEEE--TT-EEEEEESSEEEES-TT-SSPPPEEHHHHHHH-EE----S--------TTEEEEEEEEPPHHHHHT-

InterPro domains:
  IPR008969 Carboxypeptidase-like, regulatory domain superfamily [SSF49464] (9-53)

Sequence (119 aa):
MSGEIVRVRVLDAHNGRPVHAEKVNVTIRGMRDDVTYTTDANGTFVIDVGPGKELRASTEWRITCRDKRSTAPPMFDVEEILKRGVIEPNTCGNAKTELIPGTITIFTRKATFFENMAR